Protein AF-A0AA38LN13-F1 (afdb_monomer_lite)

Radius of gyration: 15.7 Å; chains: 1; bounding box: 23×15×52 Å

Organism: Taxus chinensis (NCBI:txid29808)

Foldseek 3Di:
DKDADPDPPGGKIKDWDADPVDNVDIDIDIDDDDPDDDVVVVVVVPPPDD

Secondary structure (DSSP, 8-sta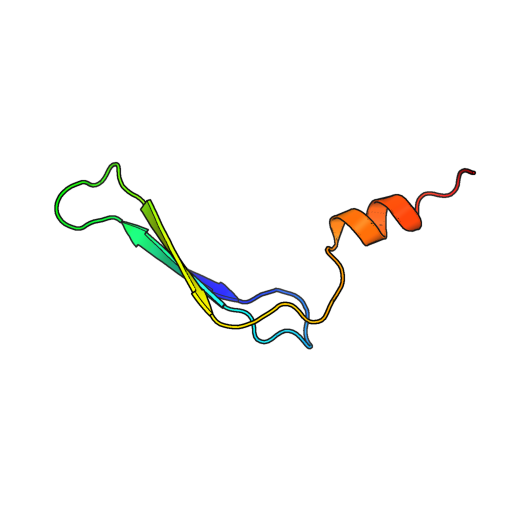te):
-EEE-SSTT---EEEEEE-SS-TT-EEEEEES---S--HHHHHHHTSS--

pLDDT: mean 90.59, std 9.94, range [55.09, 97.88]

Sequence (50 aa):
NYYRCSDSNCKVKKRVERDALDKGIVITTYEGRHNHQCPSLVYYIEQPSV

InterPro domains:
  IPR003657 WRKY domain [PF03106] (1-37)
  IPR003657 WRKY domain [PS50811] (1-39)
  IPR003657 WRKY domain [SM00774] (1-38)
  IPR036576 WRKY domain superfamily [G3DSA:2.20.25.80] (1-40)
  IPR036576 WRKY domain superfamily [SSF118290] (1-39)
  IPR044810 WRKY transcription factor, plant [PTHR31221] (1-40)

Structure (mmCIF, N/CA/C/O backbone):
data_AF-A0AA38LN13-F1
#
_entry.id   AF-A0AA38LN13-F1
#
loop_
_atom_site.group_PDB
_atom_site.id
_atom_site.type_symbol
_atom_site.label_atom_id
_atom_site.label_alt_id
_atom_site.label_comp_id
_atom_site.label_asym_id
_atom_site.label_entity_id
_atom_site.label_seq_id
_atom_site.pdbx_PDB_ins_code
_atom_site.Cartn_x
_atom_site.Cartn_y
_atom_site.Cartn_z
_atom_site.occupancy
_atom_site.B_iso_or_equiv
_atom_site.auth_seq_id
_atom_site.auth_comp_id
_atom_site.auth_asym_id
_atom_site.auth_atom_id
_atom_site.pdbx_PDB_model_num
AT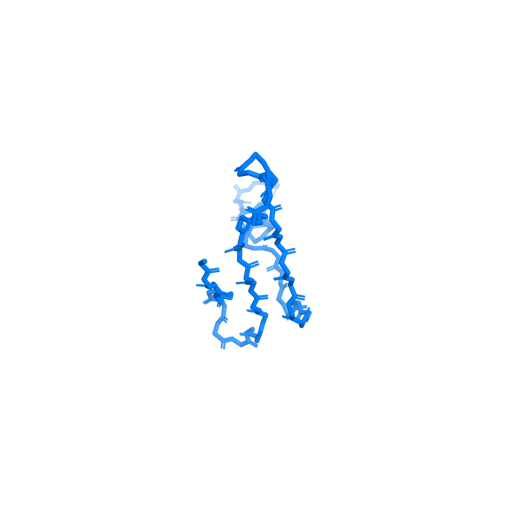OM 1 N N . ASN A 1 1 ? -3.884 -6.303 8.785 1.00 91.00 1 ASN A N 1
ATOM 2 C CA . ASN A 1 1 ? -3.742 -6.880 7.428 1.00 91.00 1 ASN A CA 1
ATOM 3 C C . ASN A 1 1 ? -2.527 -6.303 6.724 1.00 91.00 1 ASN A C 1
ATOM 5 O O . ASN A 1 1 ? -2.322 -5.099 6.785 1.00 91.00 1 ASN A O 1
ATOM 9 N N . TYR A 1 2 ? -1.731 -7.139 6.061 1.00 95.75 2 TYR A N 1
ATOM 10 C CA . TYR A 1 2 ? -0.553 -6.716 5.300 1.00 95.75 2 TYR A CA 1
ATOM 11 C C . TYR A 1 2 ? -0.741 -7.072 3.828 1.00 95.75 2 TYR A C 1
ATOM 13 O O . TYR A 1 2 ? -1.1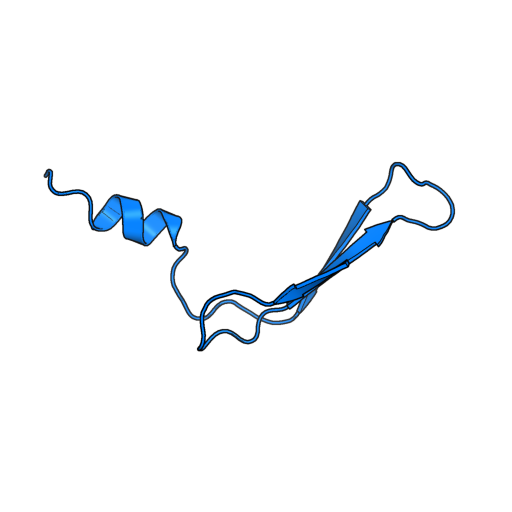79 -8.177 3.519 1.00 95.75 2 TYR A O 1
ATOM 21 N N . TYR A 1 3 ? -0.420 -6.147 2.930 1.00 96.50 3 TYR A N 1
ATOM 22 C CA . TYR A 1 3 ? -0.586 -6.324 1.492 1.00 96.50 3 TYR A CA 1
ATOM 23 C C . TYR A 1 3 ? 0.676 -5.880 0.760 1.00 96.50 3 TYR A C 1
ATOM 25 O O . TYR A 1 3 ? 1.325 -4.905 1.140 1.00 96.50 3 TYR A O 1
ATOM 33 N N . ARG A 1 4 ? 0.986 -6.571 -0.333 1.00 96.19 4 ARG A N 1
ATOM 34 C CA . ARG A 1 4 ? 2.043 -6.206 -1.276 1.00 96.19 4 ARG A CA 1
ATOM 35 C C . ARG A 1 4 ? 1.405 -5.832 -2.609 1.00 96.19 4 ARG A C 1
ATOM 37 O O . ARG A 1 4 ? 0.364 -6.383 -2.959 1.00 96.19 4 ARG A O 1
ATOM 44 N N . CYS A 1 5 ? 2.016 -4.902 -3.337 1.00 95.81 5 CYS A N 1
ATOM 45 C CA . CYS A 1 5 ? 1.642 -4.659 -4.725 1.00 95.81 5 CYS A CA 1
ATOM 46 C C . CYS A 1 5 ? 1.769 -5.953 -5.553 1.00 95.81 5 CYS A C 1
ATOM 48 O O . CYS A 1 5 ? 2.727 -6.705 -5.375 1.00 95.81 5 CYS A O 1
ATOM 50 N N . SER A 1 6 ? 0.792 -6.213 -6.425 1.00 94.88 6 SER A N 1
ATOM 51 C CA . SER A 1 6 ? 0.751 -7.413 -7.274 1.00 94.88 6 SER A CA 1
ATOM 52 C C . SER A 1 6 ? 1.733 -7.370 -8.446 1.00 94.88 6 SER A C 1
ATOM 54 O O . SER A 1 6 ? 2.024 -8.414 -9.020 1.00 94.88 6 SER A O 1
ATOM 56 N N . ASP A 1 7 ? 2.238 -6.187 -8.804 1.00 94.44 7 ASP A N 1
ATOM 57 C CA . ASP A 1 7 ? 3.256 -6.047 -9.842 1.00 94.44 7 ASP A CA 1
ATOM 58 C C . ASP A 1 7 ? 4.580 -6.670 -9.370 1.00 94.44 7 ASP A C 1
ATOM 60 O O . ASP A 1 7 ? 5.086 -6.365 -8.284 1.00 94.44 7 ASP A O 1
ATOM 64 N N . SER A 1 8 ? 5.135 -7.571 -10.183 1.00 91.12 8 SER A N 1
ATOM 65 C CA . SER A 1 8 ? 6.297 -8.396 -9.837 1.00 91.12 8 SER A CA 1
ATOM 66 C C . SER A 1 8 ? 7.560 -7.576 -9.567 1.00 91.12 8 SER A C 1
ATOM 68 O O . SER A 1 8 ? 8.364 -7.948 -8.706 1.00 91.12 8 SER A O 1
ATOM 70 N N . ASN A 1 9 ? 7.705 -6.431 -10.234 1.00 92.81 9 ASN A N 1
ATOM 71 C CA . ASN A 1 9 ? 8.844 -5.530 -10.084 1.00 92.81 9 ASN A CA 1
ATOM 72 C C . ASN A 1 9 ? 8.595 -4.437 -9.037 1.00 92.81 9 ASN A C 1
ATOM 74 O O . ASN A 1 9 ? 9.489 -3.628 -8.759 1.00 92.81 9 ASN A O 1
ATOM 78 N N . CYS A 1 10 ? 7.417 -4.424 -8.409 1.00 96.00 10 CYS A N 1
ATOM 79 C CA . CYS A 1 10 ? 7.074 -3.468 -7.375 1.00 96.00 10 CYS A CA 1
ATOM 80 C C . CYS A 1 10 ? 7.382 -3.991 -5.966 1.00 96.00 10 CYS A C 1
ATOM 82 O O . CYS A 1 10 ? 7.057 -5.117 -5.566 1.00 96.00 10 CYS A O 1
ATOM 84 N N . LYS A 1 11 ? 8.001 -3.121 -5.165 1.00 95.62 11 LYS A N 1
ATOM 85 C CA . LYS A 1 11 ? 8.332 -3.392 -3.758 1.00 95.62 11 LYS A CA 1
ATOM 86 C C . LYS A 1 11 ? 7.393 -2.687 -2.777 1.00 95.62 11 LYS A C 1
ATOM 88 O O . LYS A 1 11 ? 7.607 -2.805 -1.572 1.00 95.62 11 LYS A O 1
ATOM 93 N N . VAL A 1 12 ? 6.369 -1.985 -3.273 1.00 97.88 12 VAL A N 1
ATOM 94 C CA . VAL A 1 12 ? 5.410 -1.271 -2.423 1.00 97.88 12 VAL A CA 1
ATOM 95 C C . VAL A 1 12 ? 4.623 -2.245 -1.562 1.00 97.88 12 VAL A C 1
ATOM 97 O O . VAL A 1 12 ? 4.142 -3.285 -2.026 1.00 97.88 12 VAL A O 1
ATOM 100 N N . LYS A 1 13 ? 4.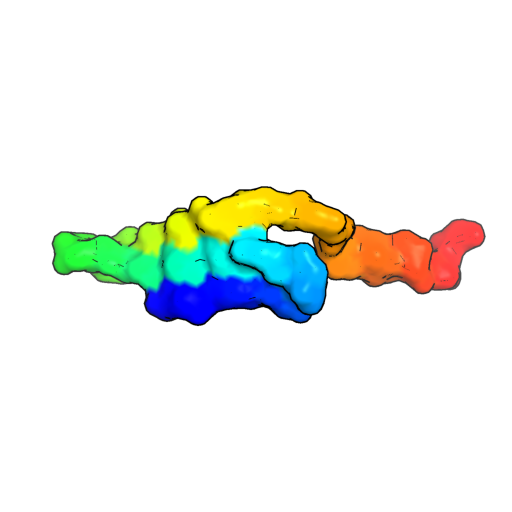471 -1.869 -0.297 1.00 97.50 13 LYS A N 1
ATOM 101 C CA . LYS A 1 13 ? 3.714 -2.599 0.713 1.00 97.50 13 LYS A CA 1
ATOM 102 C C . LYS A 1 13 ? 2.733 -1.655 1.388 1.00 97.50 13 LYS A C 1
ATOM 104 O O . LYS A 1 13 ? 2.984 -0.455 1.476 1.00 97.50 13 LYS A O 1
ATOM 109 N N . LYS A 1 14 ? 1.630 -2.204 1.889 1.00 97.31 14 LYS A N 1
ATOM 110 C CA . LYS A 1 14 ? 0.735 -1.483 2.790 1.00 97.31 14 LYS A CA 1
ATOM 111 C C . LYS A 1 14 ? 0.328 -2.333 3.981 1.00 97.31 14 LYS A C 1
ATOM 113 O O . LYS A 1 14 ? 0.059 -3.528 3.845 1.00 97.31 14 LYS A O 1
ATOM 118 N N . ARG A 1 15 ? 0.229 -1.695 5.140 1.00 97.81 15 ARG A N 1
ATOM 119 C CA . ARG A 1 15 ? -0.294 -2.278 6.372 1.00 97.81 15 ARG A CA 1
ATOM 120 C C . ARG A 1 15 ? -1.596 -1.576 6.727 1.00 97.81 15 ARG A C 1
ATOM 122 O O . ARG A 1 15 ? -1.652 -0.356 6.710 1.00 97.81 15 ARG A O 1
ATOM 129 N N . VAL A 1 16 ? -2.631 -2.357 7.005 1.00 97.56 16 VAL A N 1
ATOM 130 C CA . VAL A 1 16 ? -3.954 -1.892 7.424 1.00 97.56 16 VAL A CA 1
ATOM 131 C C . VAL A 1 16 ? -4.197 -2.392 8.836 1.00 97.56 16 VAL A C 1
ATOM 133 O O . VAL A 1 16 ? -4.211 -3.604 9.077 1.00 97.56 16 VAL A O 1
ATOM 136 N N . GLU A 1 17 ? -4.396 -1.465 9.752 1.00 96.94 17 GLU A N 1
ATOM 137 C CA . GLU A 1 17 ? -4.637 -1.702 11.170 1.00 96.94 17 GLU A CA 1
ATOM 138 C C . GLU A 1 17 ? -5.895 -0.943 11.592 1.00 96.94 17 GLU A C 1
ATOM 140 O O . GLU A 1 17 ? -6.333 -0.013 10.915 1.00 96.94 17 GLU A O 1
ATOM 145 N N . ARG A 1 18 ? -6.509 -1.364 12.694 1.00 96.94 18 ARG A N 1
ATOM 146 C CA . ARG A 1 18 ? -7.531 -0.559 13.364 1.00 96.94 18 ARG A CA 1
ATOM 147 C C . ARG A 1 18 ? -6.893 0.088 14.575 1.00 96.94 18 ARG A C 1
ATOM 149 O O . ARG A 1 18 ? -6.042 -0.544 15.203 1.00 96.94 18 ARG A O 1
ATOM 156 N N . ASP A 1 19 ? -7.300 1.313 14.871 1.00 96.38 19 ASP A N 1
ATOM 157 C CA . ASP A 1 19 ? -6.858 1.971 16.090 1.00 96.38 19 ASP A CA 1
ATOM 158 C C . ASP A 1 19 ? -7.295 1.160 17.321 1.00 96.38 19 ASP A C 1
ATOM 160 O O . ASP A 1 19 ? -8.325 0.473 17.319 1.00 96.38 19 ASP A O 1
ATOM 164 N N . ALA A 1 20 ? -6.454 1.175 18.353 1.00 94.69 20 ALA A N 1
ATOM 165 C CA . ALA A 1 20 ? -6.677 0.373 19.548 1.00 94.69 20 ALA A CA 1
ATOM 166 C C . ALA A 1 20 ? -7.795 0.949 20.430 1.00 94.69 20 ALA A C 1
ATOM 168 O O . ALA A 1 20 ? -8.473 0.190 21.124 1.00 94.69 20 ALA A O 1
ATOM 169 N N . LEU A 1 21 ? -7.977 2.272 20.403 1.00 96.50 21 LEU A N 1
ATOM 170 C CA . LEU A 1 21 ? -8.950 2.997 21.209 1.00 96.50 21 LEU A CA 1
ATOM 171 C C . LEU A 1 21 ? -10.268 3.181 20.447 1.00 96.50 21 LEU A C 1
ATOM 173 O O . LEU A 1 21 ? -11.335 2.983 21.025 1.00 96.50 21 LEU A O 1
ATOM 177 N N . ASP A 1 22 ? -10.198 3.484 19.150 1.00 96.62 22 ASP A N 1
ATOM 178 C CA . ASP A 1 22 ? -11.370 3.664 18.291 1.00 96.62 22 ASP A CA 1
ATOM 179 C C . ASP A 1 22 ? -11.375 2.700 17.090 1.00 96.62 22 ASP A C 1
ATOM 181 O O . ASP A 1 22 ? -10.737 2.914 16.060 1.00 96.62 22 ASP A O 1
ATOM 185 N N . LYS A 1 23 ? -12.198 1.647 17.170 1.00 93.69 23 LYS A N 1
ATOM 186 C CA . LYS A 1 23 ? -12.346 0.647 16.093 1.00 93.69 23 LYS A CA 1
ATOM 187 C C . LYS A 1 23 ? -12.963 1.197 14.798 1.00 93.69 23 LYS A C 1
ATOM 189 O O . LYS A 1 23 ? -12.983 0.455 13.804 1.00 93.69 23 LYS A O 1
ATOM 194 N N . GLY A 1 24 ? -13.503 2.418 14.819 1.00 96.50 24 GLY A N 1
ATOM 195 C CA . GLY A 1 24 ? -13.957 3.158 13.644 1.00 96.50 24 GLY A CA 1
ATOM 196 C C . GLY A 1 24 ? -12.803 3.752 12.834 1.00 96.50 24 GLY A C 1
ATOM 197 O O . GLY A 1 24 ? -12.949 3.953 11.628 1.00 96.50 24 GLY A O 1
ATOM 198 N N . ILE A 1 25 ? -11.637 3.954 13.454 1.00 96.81 25 ILE A N 1
ATOM 199 C CA . ILE A 1 25 ? -10.447 4.480 12.788 1.00 96.81 25 ILE A CA 1
ATOM 200 C C . ILE A 1 25 ? -9.651 3.331 12.165 1.00 96.81 25 ILE A C 1
ATOM 202 O O . ILE A 1 25 ? -9.243 2.372 12.826 1.00 96.81 25 ILE A O 1
ATOM 206 N N . VAL A 1 26 ? -9.403 3.452 10.860 1.00 97.44 26 VAL A N 1
ATOM 207 C CA . VAL A 1 26 ? -8.561 2.531 10.093 1.00 97.44 26 VAL A CA 1
ATOM 208 C C . VAL A 1 26 ? -7.266 3.238 9.725 1.00 97.44 26 VAL A C 1
ATOM 210 O O . VAL A 1 26 ? -7.260 4.216 8.981 1.00 97.44 26 VAL A O 1
ATOM 213 N N . ILE A 1 27 ? -6.154 2.707 10.218 1.00 96.56 27 ILE A N 1
ATOM 214 C CA . ILE A 1 27 ? -4.814 3.218 9.956 1.00 96.56 27 ILE A CA 1
ATOM 215 C C . ILE A 1 27 ? -4.251 2.447 8.767 1.00 96.56 27 ILE A C 1
ATOM 217 O O . ILE A 1 27 ? -4.193 1.216 8.785 1.00 96.56 27 ILE A O 1
ATOM 221 N N . THR A 1 28 ? -3.841 3.166 7.721 1.00 97.38 28 THR A N 1
ATOM 222 C CA . THR A 1 28 ? -3.183 2.559 6.558 1.00 97.38 28 THR A CA 1
ATOM 223 C C . THR A 1 28 ? -1.807 3.169 6.340 1.00 97.38 28 THR A C 1
ATOM 225 O O . THR A 1 28 ? -1.690 4.341 5.992 1.00 97.38 28 THR A O 1
ATOM 228 N N . THR A 1 29 ? -0.770 2.352 6.489 1.00 97.25 29 THR A N 1
ATOM 229 C CA . THR A 1 29 ? 0.627 2.744 6.281 1.00 97.25 29 THR A CA 1
ATOM 230 C C . THR A 1 29 ? 1.112 2.202 4.947 1.00 97.25 29 THR A C 1
ATOM 232 O O . THR A 1 29 ? 0.958 1.010 4.688 1.00 97.25 29 THR A O 1
ATOM 235 N N . TYR A 1 30 ? 1.722 3.050 4.120 1.00 96.19 30 TYR A N 1
ATOM 236 C CA . TYR A 1 30 ? 2.327 2.669 2.843 1.00 96.19 30 TYR A CA 1
ATOM 237 C C . TYR A 1 30 ? 3.850 2.776 2.929 1.00 96.19 30 TYR A C 1
ATOM 239 O O . TYR A 1 30 ? 4.372 3.765 3.436 1.00 96.19 30 TYR A O 1
ATOM 247 N N . GLU A 1 31 ? 4.559 1.780 2.403 1.00 97.38 31 GLU A N 1
ATOM 248 C CA . GLU A 1 31 ? 6.021 1.777 2.315 1.00 97.38 31 GLU A CA 1
ATOM 249 C C . GLU A 1 31 ? 6.478 1.634 0.861 1.00 97.38 31 GLU A C 1
ATOM 251 O O . GLU A 1 31 ? 6.077 0.698 0.162 1.00 97.38 31 GLU A O 1
ATOM 256 N N . GLY A 1 32 ? 7.370 2.530 0.430 1.00 94.75 32 GLY A N 1
ATOM 257 C CA . GLY A 1 32 ? 7.952 2.553 -0.914 1.00 94.75 32 GLY A CA 1
ATOM 258 C C . GLY A 1 32 ? 7.187 3.422 -1.919 1.00 94.75 32 GLY A C 1
ATOM 259 O O . GLY A 1 32 ? 6.223 4.103 -1.581 1.00 94.75 32 GLY A O 1
ATOM 260 N N . ARG A 1 33 ? 7.635 3.395 -3.180 1.00 95.06 33 ARG A N 1
ATOM 261 C CA . ARG A 1 33 ? 7.005 4.101 -4.306 1.00 95.06 33 ARG A CA 1
ATOM 262 C C . ARG A 1 33 ? 6.741 3.136 -5.454 1.00 95.06 33 ARG A C 1
ATOM 264 O O . ARG A 1 33 ? 7.600 2.312 -5.769 1.00 95.06 33 ARG A O 1
ATOM 271 N N . HIS A 1 34 ? 5.578 3.259 -6.086 1.00 95.88 34 HIS A N 1
ATOM 272 C CA . HIS A 1 34 ? 5.282 2.506 -7.300 1.00 95.88 34 HIS A CA 1
ATOM 273 C C . HIS A 1 34 ? 6.233 2.928 -8.426 1.00 95.88 34 HIS A C 1
ATOM 275 O O . HIS A 1 34 ? 6.565 4.104 -8.583 1.00 95.88 34 HIS A O 1
ATOM 281 N N . ASN A 1 35 ? 6.691 1.942 -9.186 1.00 94.06 35 ASN A N 1
ATOM 282 C CA . ASN A 1 35 ? 7.600 2.073 -10.325 1.00 94.06 35 ASN A CA 1
ATOM 283 C C . ASN A 1 35 ? 6.953 1.594 -11.635 1.00 94.06 35 ASN A C 1
ATOM 285 O O . ASN A 1 35 ? 7.649 1.344 -12.611 1.00 94.06 35 ASN A O 1
ATOM 289 N N . HIS A 1 36 ? 5.631 1.465 -11.642 1.00 92.44 36 HIS A N 1
ATOM 290 C CA . HIS A 1 36 ? 4.819 1.050 -12.775 1.00 92.44 36 HIS A CA 1
ATOM 291 C C . HIS A 1 36 ? 3.595 1.966 -12.864 1.00 92.44 36 HIS A C 1
ATOM 293 O O . HIS A 1 36 ? 3.245 2.657 -11.900 1.00 92.44 36 HIS A O 1
ATOM 299 N N . GLN A 1 37 ? 2.946 1.973 -14.026 1.00 91.06 37 GLN A N 1
ATOM 300 C CA . GLN A 1 37 ? 1.687 2.687 -14.212 1.00 91.06 37 GLN A CA 1
ATOM 301 C C . GLN A 1 37 ? 0.572 2.034 -13.392 1.00 91.06 37 GLN A C 1
ATOM 303 O O . GLN A 1 37 ? 0.637 0.854 -13.029 1.00 91.06 37 GLN A O 1
ATOM 308 N N . CYS A 1 38 ? -0.469 2.808 -13.094 1.00 89.75 38 CYS A N 1
ATOM 309 C CA . CYS A 1 38 ? -1.672 2.237 -12.511 1.00 89.75 38 CYS A CA 1
ATOM 310 C C . CYS A 1 38 ? -2.279 1.228 -13.504 1.00 89.75 38 CYS A C 1
ATOM 312 O O . CYS A 1 38 ? -2.469 1.598 -14.664 1.00 89.75 38 CYS A O 1
ATOM 314 N N . PRO A 1 39 ? -2.643 0.003 -13.080 1.00 87.50 39 PRO A N 1
ATOM 315 C CA . PRO A 1 39 ? -3.281 -0.970 -13.965 1.00 87.50 39 PRO A CA 1
ATOM 316 C C . PRO A 1 39 ? -4.529 -0.411 -14.655 1.00 87.50 39 PRO A C 1
ATOM 318 O O . PRO A 1 39 ? -4.756 -0.696 -15.823 1.00 87.50 39 PRO A O 1
ATOM 321 N N . SER A 1 40 ? -5.300 0.452 -13.976 1.00 86.06 40 SER A N 1
ATOM 322 C CA . SER A 1 40 ? -6.459 1.116 -14.588 1.00 86.06 40 SER A CA 1
ATOM 323 C C . SER A 1 40 ? -6.085 1.974 -15.794 1.00 86.06 40 SER A C 1
ATOM 325 O O . SER A 1 40 ? -6.802 1.947 -16.783 1.00 86.06 40 SER A O 1
ATOM 327 N N . LEU A 1 41 ? -4.957 2.691 -15.750 1.00 84.12 41 LEU A N 1
ATOM 328 C CA . LEU A 1 41 ? -4.497 3.505 -16.878 1.00 84.12 41 LEU A CA 1
ATOM 329 C C . LEU A 1 41 ? -4.122 2.636 -18.077 1.00 84.12 41 LEU A C 1
ATOM 331 O O . LEU A 1 41 ? -4.449 3.004 -19.197 1.00 84.12 41 LEU A O 1
ATOM 335 N N . VAL A 1 42 ? -3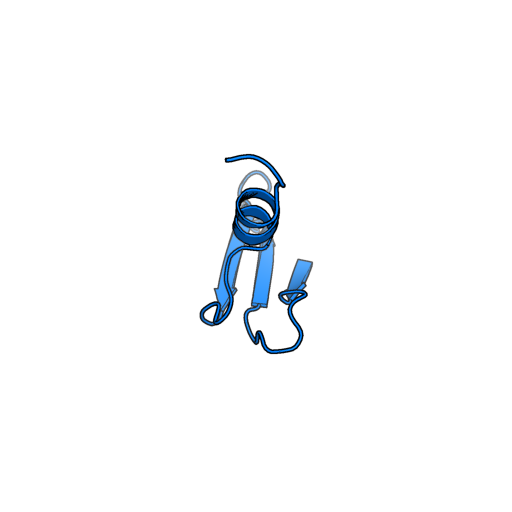.501 1.477 -17.845 1.00 80.31 42 VAL A N 1
ATOM 336 C CA . VAL A 1 42 ? -3.210 0.513 -18.918 1.00 80.31 42 VAL A CA 1
ATOM 337 C C . VAL A 1 42 ? -4.511 0.057 -19.580 1.00 80.31 42 VAL A C 1
ATOM 339 O O . VAL A 1 42 ? -4.622 0.144 -20.797 1.00 80.31 42 VAL A O 1
ATOM 342 N N . TYR A 1 43 ? -5.538 -0.288 -18.791 1.00 79.56 43 TYR A N 1
ATOM 343 C CA . TYR A 1 43 ? -6.843 -0.673 -19.337 1.00 79.56 43 TYR A CA 1
ATOM 344 C C . TYR A 1 43 ? -7.498 0.415 -20.198 1.00 79.56 43 TYR A C 1
ATOM 346 O O . TYR A 1 43 ? -8.132 0.059 -21.181 1.00 79.56 43 TYR A O 1
ATOM 354 N N . TYR A 1 44 ? -7.360 1.706 -19.863 1.00 77.06 44 TYR A N 1
ATOM 355 C CA . TYR A 1 44 ? -7.910 2.803 -20.677 1.00 77.06 44 TYR A CA 1
ATOM 356 C C . TYR A 1 44 ? -7.104 3.068 -21.958 1.00 77.06 44 TYR A C 1
ATOM 358 O O . TYR A 1 44 ? -7.685 3.397 -22.986 1.00 77.06 44 TYR A O 1
ATOM 366 N N . ILE A 1 45 ? -5.776 2.926 -21.910 1.00 75.50 45 ILE A N 1
ATOM 367 C CA . ILE A 1 45 ? -4.888 3.160 -23.063 1.00 75.50 45 ILE A CA 1
ATOM 368 C C . ILE A 1 45 ? -4.984 2.012 -24.076 1.00 75.50 45 ILE A C 1
ATOM 370 O O .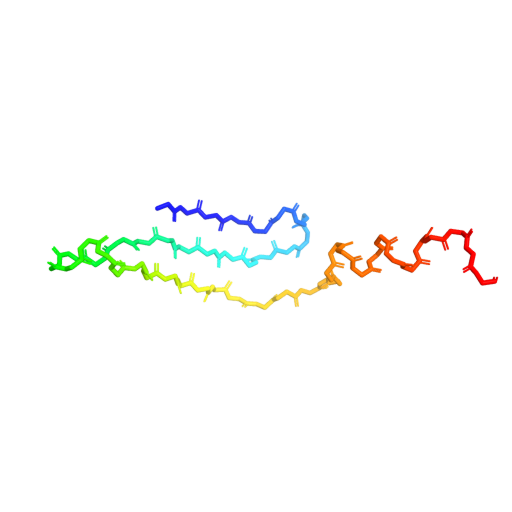 ILE A 1 45 ? -4.890 2.241 -25.277 1.00 75.50 45 ILE A O 1
ATOM 374 N N . GLU A 1 46 ? -5.192 0.784 -23.601 1.00 70.81 46 GLU A N 1
ATOM 375 C CA . GLU A 1 46 ? -5.367 -0.398 -24.448 1.00 70.81 46 GLU A CA 1
ATOM 376 C C . GLU A 1 46 ? -6.807 -0.574 -24.959 1.00 70.81 46 GLU A C 1
ATOM 378 O O . GLU A 1 46 ? -7.086 -1.558 -25.645 1.00 70.81 46 GLU A O 1
ATOM 383 N N . GLN A 1 47 ? -7.735 0.352 -24.670 1.00 70.44 47 GLN A N 1
ATOM 384 C CA . GLN A 1 47 ? -9.056 0.314 -25.302 1.00 70.44 47 GLN A CA 1
ATOM 385 C C . GLN A 1 47 ? -8.909 0.616 -26.802 1.00 70.44 47 GLN A C 1
ATOM 387 O O . GLN A 1 47 ? -8.452 1.702 -27.163 1.00 70.44 47 GLN A O 1
ATOM 392 N N . PRO A 1 48 ? -9.317 -0.300 -27.699 1.00 69.62 48 PRO A N 1
ATOM 393 C CA . PRO A 1 48 ? -9.267 -0.057 -29.131 1.00 69.62 48 PRO A CA 1
ATOM 394 C C . PRO A 1 48 ? -10.412 0.879 -29.541 1.00 69.62 48 PRO A C 1
ATOM 396 O O . PRO A 1 48 ? -11.448 0.409 -30.002 1.00 69.62 48 PRO A O 1
ATOM 399 N N . SER A 1 49 ? -10.239 2.191 -29.351 1.00 65.06 49 SER A N 1
ATOM 400 C CA . SER A 1 49 ? -10.990 3.242 -30.061 1.00 65.06 49 SER A CA 1
ATOM 401 C C . SER A 1 49 ? -10.511 4.658 -29.694 1.00 65.06 49 SER A C 1
ATOM 403 O O . SER A 1 49 ? -11.077 5.297 -28.803 1.00 65.06 49 SER A O 1
ATOM 405 N N . VAL A 1 50 ? -9.518 5.163 -30.431 1.00 55.09 50 VAL A N 1
ATOM 406 C CA . VAL A 1 50 ? -9.613 6.470 -31.110 1.00 55.09 50 VAL A CA 1
ATOM 407 C C . VAL A 1 50 ? -9.354 6.208 -32.584 1.00 55.09 50 VAL A C 1
ATOM 409 O O . VAL A 1 50 ? -8.383 5.471 -32.865 1.00 55.09 50 VAL A O 1
#